Protein AF-A0A4R5C8Z0-F1 (afdb_monomer_lite)

pLDDT: mean 72.29, std 11.11, range [43.16, 85.69]

InterPro domains:
  IPR001584 Integrase, catalytic core [PF13683] (2-57)
  IPR012337 Ribonuclease H-like superfamily [SSF53098] (5-63)

Sequence (71 aa):
MKSLKNALAERVNGIIKTPLNLHSSQLDFEHTYNQIKRSIKVYYEISPHSSCDYLTPNQAHLQSYNLKKRW

Structure (mmCIF, N/CA/C/O backbone):
data_AF-A0A4R5C8Z0-F1
#
_entry.id   AF-A0A4R5C8Z0-F1
#
loop_
_atom_site.group_PDB
_atom_site.id
_atom_site.type_symbol
_atom_site.label_atom_id
_atom_site.label_alt_id
_atom_site.label_comp_id
_atom_site.label_asym_id
_atom_site.label_entity_id
_atom_site.label_seq_id
_atom_site.pdbx_PDB_ins_code
_atom_site.Cartn_x
_atom_site.Cartn_y
_atom_site.Cartn_z
_atom_site.occupancy
_atom_site.B_iso_or_equiv
_atom_site.auth_seq_id
_atom_site.auth_comp_id
_atom_site.auth_asym_id
_atom_site.auth_atom_id
_atom_site.pdbx_PDB_model_num
ATOM 1 N N . MET A 1 1 ? 8.890 -24.489 2.475 1.00 43.16 1 MET A N 1
ATOM 2 C CA . MET A 1 1 ? 7.999 -23.913 3.508 1.00 43.16 1 MET A CA 1
ATOM 3 C C . MET A 1 1 ? 7.823 -22.422 3.214 1.00 43.16 1 MET A C 1
ATOM 5 O O . MET A 1 1 ? 8.744 -21.652 3.452 1.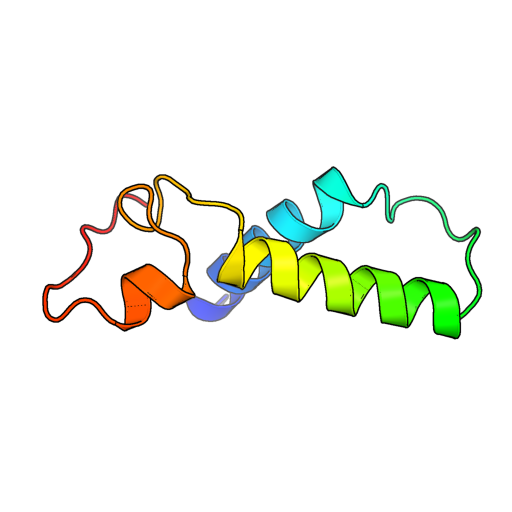00 43.16 1 MET A O 1
ATOM 9 N N . LYS A 1 2 ? 6.717 -22.012 2.574 1.00 43.66 2 LYS A N 1
ATOM 10 C CA . LYS A 1 2 ? 6.463 -20.600 2.220 1.00 43.66 2 LYS A CA 1
ATOM 11 C C . LYS A 1 2 ? 6.063 -19.878 3.514 1.00 43.66 2 LYS A C 1
ATOM 13 O O . LYS A 1 2 ? 5.047 -20.220 4.107 1.00 43.66 2 LYS A O 1
ATOM 18 N N . SER A 1 3 ? 6.906 -18.979 4.022 1.00 46.25 3 SER A N 1
ATOM 19 C CA . SER A 1 3 ? 6.639 -18.303 5.298 1.00 46.25 3 SER A CA 1
ATOM 20 C C . SER A 1 3 ? 5.419 -17.379 5.173 1.00 46.25 3 SER A C 1
ATOM 22 O O . SER A 1 3 ? 5.175 -16.812 4.108 1.00 46.25 3 SER A O 1
ATOM 24 N N . LEU A 1 4 ? 4.670 -17.180 6.263 1.00 53.72 4 LEU A N 1
ATOM 25 C CA . LEU A 1 4 ? 3.548 -16.225 6.324 1.00 53.72 4 LEU A CA 1
ATOM 26 C C . LEU A 1 4 ? 3.949 -14.813 5.851 1.00 53.72 4 LEU A C 1
ATOM 28 O O . LEU A 1 4 ? 3.151 -14.112 5.233 1.00 53.72 4 LEU A O 1
ATOM 32 N N . LYS A 1 5 ? 5.214 -14.428 6.074 1.00 50.75 5 LYS A N 1
ATOM 33 C CA . LYS A 1 5 ? 5.803 -13.178 5.570 1.00 50.75 5 LYS A CA 1
ATOM 34 C C . LYS A 1 5 ? 5.851 -13.136 4.039 1.00 50.75 5 LYS A C 1
ATOM 36 O O . LYS A 1 5 ? 5.565 -12.095 3.460 1.00 50.75 5 LYS A O 1
ATOM 41 N N . ASN A 1 6 ? 6.169 -14.256 3.388 1.00 54.78 6 ASN A N 1
ATOM 42 C CA . ASN A 1 6 ? 6.241 -14.342 1.930 1.00 54.78 6 ASN A CA 1
ATOM 43 C C . ASN A 1 6 ? 4.847 -14.288 1.283 1.00 54.78 6 ASN A C 1
ATOM 45 O O . ASN A 1 6 ? 4.664 -13.615 0.279 1.00 54.78 6 ASN A O 1
ATOM 49 N N . ALA A 1 7 ? 3.846 -14.932 1.891 1.00 63.34 7 ALA A N 1
ATOM 50 C CA . ALA A 1 7 ? 2.461 -14.853 1.415 1.00 63.34 7 ALA A CA 1
ATOM 51 C C . ALA A 1 7 ? 1.885 -13.428 1.543 1.00 63.34 7 ALA A C 1
ATOM 53 O O . ALA A 1 7 ? 1.232 -12.931 0.626 1.00 63.34 7 ALA A O 1
ATOM 54 N N . LEU A 1 8 ? 2.180 -12.741 2.654 1.00 64.81 8 LEU A N 1
ATOM 55 C CA . LEU A 1 8 ? 1.827 -11.332 2.834 1.00 64.81 8 LEU A CA 1
ATOM 56 C C . LEU A 1 8 ? 2.530 -10.444 1.797 1.00 64.81 8 LEU A C 1
ATOM 58 O O . LEU A 1 8 ? 1.878 -9.613 1.171 1.00 64.81 8 LEU A O 1
ATOM 62 N N . ALA A 1 9 ? 3.831 -10.652 1.575 1.00 65.69 9 ALA A N 1
ATOM 63 C CA . ALA A 1 9 ? 4.604 -9.911 0.581 1.00 65.69 9 ALA A CA 1
ATOM 64 C C . ALA A 1 9 ? 4.083 -10.124 -0.850 1.00 65.69 9 ALA A C 1
ATOM 66 O O . ALA A 1 9 ? 3.982 -9.167 -1.612 1.00 65.69 9 ALA A O 1
ATOM 67 N N . GLU A 1 10 ? 3.688 -11.345 -1.218 1.00 66.12 10 GLU A N 1
ATOM 68 C CA . GLU A 1 10 ? 3.093 -11.622 -2.530 1.00 66.12 10 GLU A CA 1
ATOM 69 C C . GLU A 1 10 ? 1.724 -10.958 -2.705 1.00 66.12 10 GLU A C 1
ATOM 71 O O . GLU A 1 10 ? 1.438 -10.422 -3.776 1.00 66.12 10 GLU A O 1
ATOM 76 N N . ARG A 1 11 ? 0.896 -10.917 -1.654 1.00 70.31 11 ARG A N 1
ATOM 77 C CA . ARG A 1 11 ? -0.387 -10.204 -1.690 1.00 70.31 11 ARG A CA 1
ATOM 78 C C . ARG A 1 11 ? -0.194 -8.696 -1.810 1.00 70.31 11 ARG A C 1
ATOM 80 O O . ARG A 1 11 ? -0.868 -8.069 -2.622 1.00 70.31 11 ARG A O 1
ATOM 87 N N . VAL A 1 12 ? 0.736 -8.124 -1.044 1.00 67.50 12 VAL A N 1
ATOM 88 C CA . VAL A 1 12 ? 1.113 -6.707 -1.154 1.00 67.50 12 VAL A CA 1
ATOM 89 C C . VAL A 1 12 ? 1.638 -6.414 -2.560 1.00 67.50 12 VAL A C 1
ATOM 91 O O . VAL A 1 12 ? 1.203 -5.448 -3.177 1.00 67.50 12 VAL A O 1
ATOM 94 N N . ASN A 1 13 ? 2.467 -7.294 -3.128 1.00 68.38 13 ASN A N 1
ATOM 95 C CA . ASN A 1 13 ? 2.907 -7.184 -4.518 1.00 68.38 13 ASN A CA 1
ATOM 96 C C . ASN A 1 13 ? 1.738 -7.226 -5.507 1.00 68.38 13 ASN A C 1
ATOM 98 O O . ASN A 1 13 ? 1.744 -6.451 -6.454 1.00 68.38 13 ASN A O 1
ATOM 102 N N . GLY A 1 14 ? 0.737 -8.085 -5.304 1.00 65.88 14 GLY A N 1
ATOM 103 C CA . GLY A 1 14 ? -0.478 -8.103 -6.123 1.00 65.88 14 GLY A CA 1
ATOM 104 C C . GLY A 1 14 ? -1.244 -6.780 -6.045 1.00 65.88 14 GLY A C 1
ATOM 105 O O . GLY A 1 14 ? -1.514 -6.169 -7.072 1.00 65.88 14 GLY A O 1
ATOM 106 N N . ILE A 1 15 ? -1.499 -6.287 -4.828 1.00 67.50 15 ILE A N 1
ATOM 107 C CA . ILE A 1 15 ? -2.220 -5.027 -4.580 1.00 67.50 15 ILE A CA 1
ATOM 108 C C . ILE A 1 15 ? -1.476 -3.821 -5.160 1.00 67.50 15 ILE A C 1
ATOM 110 O O . ILE A 1 15 ? -2.112 -2.899 -5.656 1.00 67.50 15 ILE A O 1
ATOM 114 N N . ILE A 1 16 ? -0.143 -3.820 -5.116 1.00 67.56 16 ILE A N 1
ATOM 115 C CA . ILE A 1 16 ? 0.676 -2.745 -5.683 1.00 67.56 16 ILE A CA 1
ATOM 116 C C . ILE A 1 16 ? 0.735 -2.855 -7.212 1.00 67.56 16 ILE A C 1
ATOM 118 O O . ILE A 1 16 ? 0.684 -1.835 -7.892 1.00 67.56 16 ILE A O 1
ATOM 122 N N . LYS A 1 17 ? 0.813 -4.067 -7.779 1.00 65.12 17 LYS A N 1
ATOM 123 C CA . LYS A 1 17 ? 0.973 -4.272 -9.229 1.00 65.12 17 LYS A CA 1
ATOM 124 C C . LYS A 1 17 ? -0.302 -4.017 -10.033 1.00 65.12 17 LYS A C 1
ATOM 126 O O . LYS A 1 17 ? -0.198 -3.472 -11.130 1.00 65.12 17 LYS A O 1
ATOM 131 N N . THR A 1 18 ? -1.480 -4.368 -9.513 1.00 63.19 18 THR A N 1
ATOM 132 C CA . THR A 1 18 ? -2.761 -4.198 -10.227 1.00 63.19 18 THR A CA 1
ATOM 133 C C . THR A 1 18 ? -3.074 -2.742 -10.614 1.00 63.19 18 THR A C 1
ATOM 135 O O . THR A 1 18 ? -3.391 -2.514 -11.779 1.00 63.19 18 THR A O 1
ATOM 138 N N . PRO A 1 19 ? -2.943 -1.732 -9.730 1.00 59.84 19 PRO A N 1
ATOM 139 C CA . PRO A 1 19 ? -3.196 -0.338 -10.099 1.00 59.84 19 PRO A CA 1
ATOM 140 C C . PRO A 1 19 ? -2.105 0.287 -10.981 1.00 59.84 19 PRO A C 1
ATOM 142 O O . PRO A 1 19 ? -2.306 1.387 -11.486 1.00 59.84 19 PRO A O 1
ATOM 145 N N . LEU A 1 20 ? -0.959 -0.379 -11.178 1.00 57.12 20 LEU A N 1
ATOM 146 C CA . LEU A 1 20 ? 0.175 0.181 -11.920 1.00 57.12 20 LEU A CA 1
ATOM 147 C C . LEU A 1 20 ? 0.291 -0.271 -13.369 1.00 57.12 20 LEU A C 1
ATOM 149 O O . LEU A 1 20 ? 1.163 0.225 -14.074 1.00 57.12 20 LEU A O 1
ATOM 153 N N . ASN A 1 21 ? -0.534 -1.223 -13.811 1.00 58.00 21 ASN A N 1
ATOM 154 C CA . ASN A 1 21 ? -0.427 -1.806 -15.149 1.00 58.00 21 ASN A CA 1
ATOM 155 C C . ASN A 1 21 ? 1.031 -2.184 -15.526 1.00 58.00 21 ASN A C 1
ATOM 157 O O . ASN A 1 21 ? 1.444 -2.079 -16.684 1.00 58.00 21 ASN A O 1
ATOM 161 N N . LEU A 1 22 ? 1.816 -2.652 -14.537 1.00 60.19 22 LEU A N 1
ATOM 162 C CA . LEU A 1 22 ? 3.231 -3.065 -14.668 1.00 60.19 22 LEU A CA 1
ATOM 163 C C . LEU A 1 22 ? 3.426 -4.296 -15.572 1.00 60.19 22 LEU A C 1
ATOM 165 O O . LEU A 1 22 ? 4.514 -4.860 -15.646 1.00 60.19 22 LEU A O 1
ATOM 169 N N . HIS A 1 23 ? 2.370 -4.732 -16.252 1.00 58.69 23 HIS A N 1
ATOM 170 C CA . HIS A 1 23 ? 2.432 -5.708 -17.328 1.00 58.69 23 HIS A CA 1
ATOM 171 C C . HIS A 1 23 ? 3.053 -5.126 -18.607 1.00 58.69 23 HIS A C 1
ATOM 173 O O . HIS A 1 23 ? 3.407 -5.894 -19.496 1.00 58.69 23 HIS A O 1
ATOM 179 N N . SER A 1 24 ? 3.205 -3.797 -18.704 1.00 57.62 24 SER A N 1
ATOM 180 C CA . SER A 1 24 ? 3.837 -3.138 -19.851 1.00 57.62 24 SER A CA 1
ATOM 181 C C . SER A 1 24 ? 5.249 -2.641 -19.521 1.00 57.62 24 SER A C 1
ATOM 183 O O . SER A 1 24 ? 5.467 -1.849 -18.608 1.00 57.62 24 SER A O 1
ATOM 185 N N . SER A 1 25 ? 6.231 -3.110 -20.289 1.00 59.41 25 SER A N 1
ATOM 186 C CA . SER A 1 25 ? 7.651 -2.749 -20.191 1.00 59.41 25 SER A CA 1
ATOM 187 C C . SER A 1 25 ? 7.987 -1.480 -20.991 1.00 59.41 25 SER A C 1
ATOM 189 O O . SER A 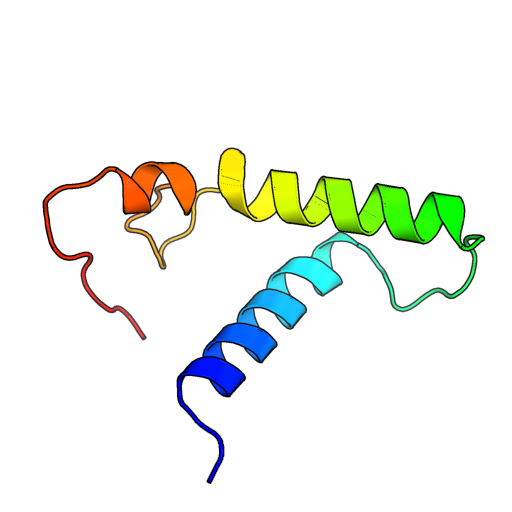1 25 ? 8.993 -1.442 -21.695 1.00 59.41 25 SER A O 1
ATOM 191 N N . GLN A 1 26 ? 7.107 -0.476 -20.975 1.00 64.06 26 GLN A N 1
ATOM 192 C CA . GLN A 1 26 ? 7.220 0.702 -21.851 1.00 64.06 26 GLN A CA 1
ATOM 193 C C . GLN A 1 26 ? 7.949 1.893 -21.214 1.00 64.06 26 GLN A C 1
ATOM 195 O O . GLN A 1 26 ? 8.164 2.899 -21.884 1.00 64.06 26 GLN A O 1
ATOM 200 N N . LEU A 1 27 ? 8.320 1.797 -19.937 1.00 69.00 27 LEU A N 1
ATOM 201 C CA . LEU A 1 27 ? 9.000 2.863 -19.206 1.00 69.00 27 LEU A CA 1
ATOM 202 C C . LEU A 1 27 ? 10.492 2.559 -19.060 1.00 69.00 27 LEU A C 1
ATOM 204 O O . LEU A 1 27 ? 10.887 1.409 -18.865 1.00 69.00 27 LEU A O 1
ATOM 208 N N . ASP A 1 28 ? 11.313 3.607 -19.109 1.00 81.88 28 ASP A N 1
ATOM 209 C CA . ASP A 1 28 ? 12.716 3.519 -18.713 1.00 81.88 28 ASP A CA 1
ATOM 210 C C . ASP A 1 28 ? 12.859 3.228 -17.204 1.00 81.88 28 ASP A C 1
ATOM 212 O O . ASP A 1 28 ? 11.887 3.188 -16.433 1.00 81.88 28 ASP A O 1
ATOM 216 N N . PHE A 1 29 ? 14.098 2.984 -16.776 1.00 83.12 29 PHE A N 1
ATOM 217 C CA . PHE A 1 29 ? 14.403 2.642 -15.390 1.00 83.12 29 PHE A CA 1
ATOM 218 C C . PHE A 1 29 ? 13.938 3.718 -14.398 1.00 83.12 29 PHE A C 1
ATOM 220 O O . PHE A 1 29 ? 13.361 3.388 -13.361 1.00 83.12 29 PHE A O 1
ATOM 227 N N . GLU A 1 30 ? 14.167 4.994 -14.705 1.00 85.69 30 GLU A N 1
ATOM 228 C CA . GLU A 1 30 ? 13.876 6.100 -13.794 1.00 85.69 30 GLU A CA 1
ATOM 229 C C . GLU A 1 30 ? 12.368 6.290 -13.614 1.00 85.69 30 GLU A C 1
ATOM 231 O O . GLU A 1 30 ? 11.874 6.406 -12.487 1.00 85.69 30 GLU A O 1
ATOM 236 N N . HIS A 1 31 ? 11.613 6.237 -14.710 1.00 80.62 31 HIS A N 1
ATOM 237 C CA . HIS A 1 31 ? 10.158 6.279 -14.680 1.00 80.62 31 HIS A CA 1
ATOM 238 C C . HIS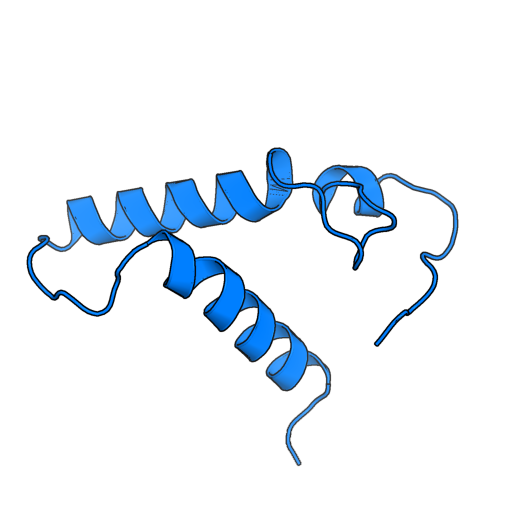 A 1 31 ? 9.586 5.105 -13.893 1.00 80.62 31 HIS A C 1
ATOM 240 O O . HIS A 1 31 ? 8.739 5.310 -13.021 1.00 80.62 31 HIS A O 1
ATOM 246 N N . THR A 1 32 ? 10.0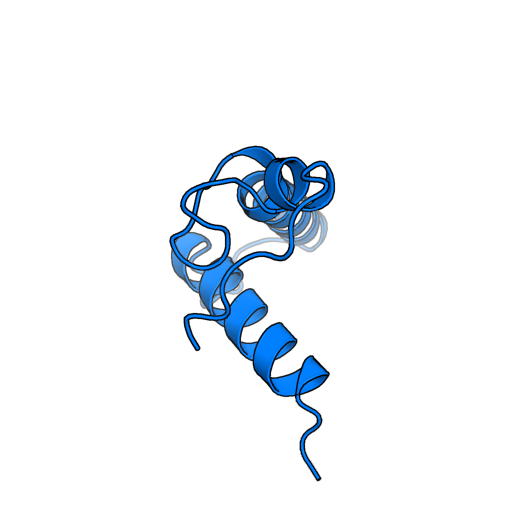89 3.894 -14.138 1.00 80.44 32 THR A N 1
ATOM 247 C CA . THR A 1 32 ? 9.665 2.690 -13.410 1.00 80.44 32 THR A CA 1
ATOM 248 C C . THR A 1 32 ? 9.945 2.825 -11.912 1.00 80.44 32 THR A C 1
ATOM 250 O O . THR A 1 32 ? 9.070 2.561 -11.085 1.00 80.44 32 THR A O 1
ATOM 253 N N . TYR A 1 33 ? 11.135 3.303 -11.545 1.00 83.75 33 TYR A N 1
ATOM 254 C CA . TYR A 1 33 ? 11.524 3.531 -10.156 1.00 83.75 33 TYR A CA 1
ATOM 255 C C . TYR A 1 33 ? 10.609 4.545 -9.457 1.00 83.75 33 TYR A C 1
ATOM 257 O O . TYR A 1 33 ? 10.084 4.276 -8.370 1.00 83.75 33 TYR A O 1
ATOM 265 N N . ASN A 1 34 ? 10.361 5.692 -10.092 1.00 83.69 34 ASN A N 1
ATOM 266 C CA . ASN A 1 34 ? 9.492 6.732 -9.546 1.00 83.69 34 ASN A CA 1
ATOM 267 C C . ASN A 1 34 ? 8.046 6.245 -9.390 1.00 83.69 34 ASN A C 1
ATOM 269 O O . ASN A 1 34 ? 7.395 6.551 -8.386 1.00 83.69 34 ASN A O 1
ATOM 273 N N . GLN A 1 35 ? 7.556 5.443 -10.338 1.00 78.38 35 GLN A N 1
ATOM 274 C CA . GLN A 1 35 ? 6.233 4.833 -10.254 1.00 78.38 35 GLN A CA 1
ATOM 275 C C . GLN A 1 35 ? 6.137 3.870 -9.068 1.00 78.38 35 GLN A C 1
ATOM 277 O O . GLN A 1 35 ? 5.234 4.015 -8.249 1.00 78.38 35 GLN A O 1
ATOM 282 N N . ILE A 1 36 ? 7.101 2.954 -8.909 1.00 80.00 36 ILE A N 1
ATOM 283 C CA . ILE A 1 36 ? 7.162 2.032 -7.762 1.00 80.00 36 ILE A CA 1
ATOM 284 C C . ILE A 1 36 ? 7.168 2.814 -6.444 1.00 80.00 36 ILE A C 1
ATOM 286 O O . ILE A 1 36 ? 6.380 2.519 -5.542 1.00 80.00 36 ILE A O 1
ATOM 290 N N . LYS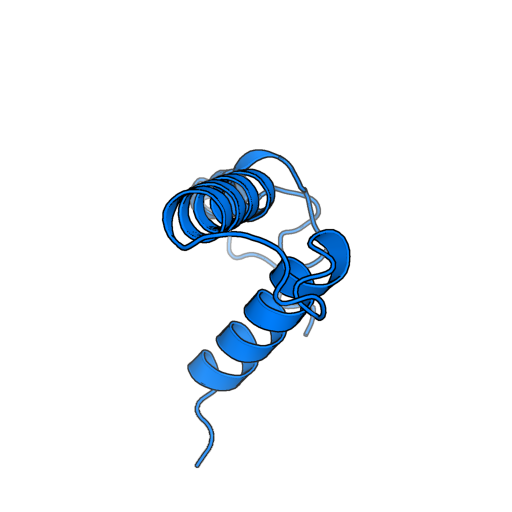 A 1 37 ? 8.011 3.849 -6.337 1.00 83.50 37 LYS A N 1
ATOM 291 C CA . LYS A 1 37 ? 8.102 4.693 -5.139 1.00 83.50 37 LYS A CA 1
ATOM 292 C C . LYS A 1 37 ? 6.767 5.364 -4.814 1.00 83.50 37 LYS A C 1
ATOM 294 O O . LYS A 1 37 ? 6.340 5.361 -3.657 1.00 83.50 37 LYS A O 1
ATOM 299 N N . ARG A 1 38 ? 6.081 5.909 -5.823 1.00 82.19 38 ARG A N 1
ATOM 300 C CA . ARG A 1 38 ? 4.754 6.517 -5.659 1.00 82.19 38 ARG A CA 1
ATOM 301 C C . ARG A 1 38 ? 3.728 5.498 -5.174 1.00 82.19 38 ARG A C 1
ATOM 303 O O . ARG A 1 38 ? 2.921 5.820 -4.311 1.00 82.19 38 ARG A O 1
ATOM 310 N N . SER A 1 39 ? 3.776 4.276 -5.678 1.00 77.31 39 SER A N 1
ATOM 311 C CA . SER A 1 39 ? 2.809 3.233 -5.330 1.00 77.31 39 SER A CA 1
ATOM 312 C C . SER A 1 39 ? 2.976 2.705 -3.927 1.00 77.31 39 SER A C 1
ATOM 314 O O . SER A 1 39 ? 1.985 2.515 -3.225 1.00 77.31 39 SER A O 1
ATOM 316 N N . ILE A 1 40 ? 4.226 2.528 -3.496 1.00 81.81 40 ILE A N 1
ATOM 317 C CA . ILE A 1 40 ? 4.535 2.238 -2.098 1.00 81.81 40 ILE A CA 1
ATOM 318 C C . ILE A 1 40 ? 3.922 3.339 -1.229 1.00 81.81 40 ILE A C 1
ATOM 320 O O . ILE A 1 40 ? 3.162 3.041 -0.311 1.00 81.81 40 ILE A O 1
ATOM 324 N N . LYS A 1 41 ? 4.148 4.613 -1.572 1.00 83.31 41 LYS A N 1
ATOM 325 C CA . LYS A 1 41 ? 3.573 5.738 -0.826 1.00 83.31 41 LYS A CA 1
ATOM 326 C C . LYS A 1 41 ? 2.039 5.689 -0.776 1.00 83.31 41 LYS A C 1
ATOM 328 O O . LYS A 1 41 ? 1.464 5.789 0.301 1.00 83.31 41 LYS A O 1
ATOM 333 N N . VAL A 1 42 ? 1.373 5.476 -1.913 1.00 82.19 42 VAL A N 1
ATOM 334 C CA . VAL A 1 42 ? -0.098 5.365 -1.987 1.00 82.19 42 VAL A CA 1
ATOM 335 C C . VAL A 1 42 ? -0.618 4.237 -1.093 1.00 82.19 42 VAL A C 1
ATOM 337 O O . VAL A 1 42 ? -1.575 4.440 -0.348 1.00 82.19 42 VAL A O 1
ATOM 340 N N . TYR A 1 43 ? 0.023 3.068 -1.127 1.00 80.38 43 TYR A N 1
ATOM 341 C CA . TYR A 1 43 ? -0.378 1.922 -0.313 1.00 80.38 43 TYR A CA 1
ATOM 342 C C . TYR A 1 43 ? -0.236 2.192 1.191 1.00 80.38 43 TYR A C 1
ATOM 344 O O . TYR A 1 43 ? -1.120 1.824 1.964 1.00 80.38 43 TYR A O 1
ATOM 352 N N . TYR A 1 44 ? 0.863 2.832 1.602 1.00 79.81 44 TYR A N 1
ATOM 353 C CA . TYR A 1 44 ? 1.182 3.087 3.010 1.00 79.81 44 TYR A CA 1
ATOM 354 C C . TYR A 1 44 ? 0.439 4.281 3.620 1.00 79.81 44 TYR A C 1
ATOM 356 O O . TYR A 1 44 ? 0.137 4.258 4.814 1.00 79.81 44 TYR A O 1
ATOM 364 N N . GLU A 1 45 ? 0.149 5.315 2.829 1.00 80.94 45 GLU A N 1
ATOM 365 C CA . GLU A 1 45 ? -0.314 6.607 3.351 1.00 80.94 45 GLU A CA 1
ATOM 366 C C . GLU A 1 45 ? -1.716 7.005 2.900 1.00 80.94 45 GLU A C 1
ATOM 368 O O . GLU A 1 45 ? -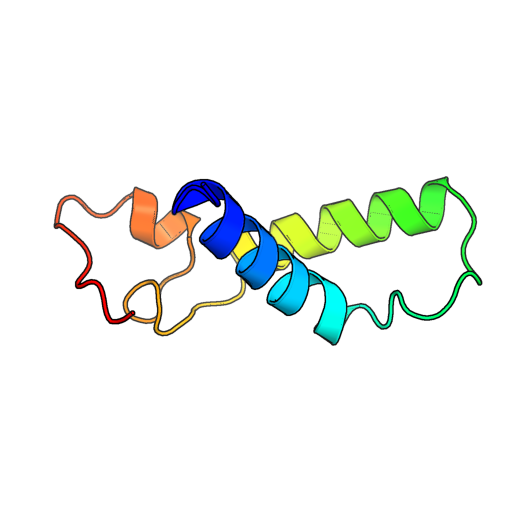2.347 7.806 3.583 1.00 80.94 45 GLU A O 1
ATOM 373 N N . ILE A 1 46 ? -2.200 6.489 1.768 1.00 78.19 46 ILE A N 1
ATOM 374 C CA . ILE A 1 46 ? -3.403 7.030 1.120 1.00 78.19 46 ILE A CA 1
ATOM 375 C C . ILE A 1 46 ? -4.542 6.021 1.112 1.00 78.19 46 ILE A C 1
ATOM 377 O O . ILE A 1 46 ? -5.674 6.407 1.371 1.00 78.19 46 ILE A O 1
ATOM 381 N N . SER A 1 47 ? -4.271 4.748 0.812 1.00 77.62 47 SER A N 1
ATOM 382 C CA . SER A 1 47 ? -5.321 3.740 0.657 1.00 77.62 47 SER A CA 1
ATOM 383 C C . SER A 1 47 ? -5.643 3.075 1.995 1.00 77.62 47 SER A C 1
ATOM 385 O O . SER A 1 47 ? -4.822 2.299 2.489 1.00 77.62 47 SER A O 1
ATOM 387 N N . PRO A 1 48 ? -6.834 3.295 2.571 1.00 80.38 48 PRO A N 1
ATOM 388 C CA . PRO A 1 48 ? -7.298 2.505 3.692 1.00 80.38 48 PRO A CA 1
ATOM 389 C C . PRO A 1 48 ? -7.795 1.157 3.170 1.00 80.38 48 PRO A C 1
ATOM 391 O O . PRO A 1 48 ? -8.384 1.072 2.089 1.00 80.38 48 PRO A O 1
ATOM 394 N N . HIS A 1 49 ? -7.563 0.079 3.910 1.00 79.38 49 HIS A N 1
ATOM 395 C CA . HIS A 1 49 ? -8.002 -1.254 3.490 1.00 79.38 49 HIS A CA 1
ATOM 396 C C . HIS A 1 49 ? -8.531 -2.060 4.672 1.00 79.38 49 HIS A C 1
ATOM 398 O O . HIS A 1 49 ? -8.136 -1.875 5.819 1.00 79.38 49 HIS A O 1
ATOM 404 N N . SER A 1 50 ? -9.468 -2.969 4.392 1.00 78.19 50 SER A N 1
ATOM 405 C CA . SER A 1 50 ? -10.185 -3.760 5.411 1.00 78.19 50 SER A CA 1
ATOM 406 C C . SER A 1 50 ? -9.253 -4.618 6.276 1.00 78.19 50 SER A C 1
ATOM 408 O O . SER A 1 50 ? -9.534 -4.895 7.439 1.00 78.19 50 SER A O 1
ATOM 410 N N . SER A 1 51 ? -8.107 -4.983 5.709 1.00 73.31 51 SER A N 1
ATOM 411 C CA . SER A 1 51 ? -6.916 -5.533 6.353 1.00 73.31 51 SER A CA 1
ATOM 412 C C . SER A 1 51 ? -6.435 -4.781 7.593 1.00 73.31 51 SER A C 1
ATOM 414 O O . SER A 1 51 ? -5.956 -5.402 8.537 1.00 73.31 51 SER A O 1
ATOM 416 N N . CYS A 1 52 ? -6.574 -3.462 7.578 1.00 77.50 52 CYS A N 1
ATOM 417 C CA . CYS A 1 52 ? -6.124 -2.540 8.606 1.00 77.50 52 CYS A CA 1
ATOM 418 C C . CYS A 1 52 ? -7.318 -1.846 9.277 1.00 77.50 52 CYS A C 1
ATOM 420 O O . CYS A 1 52 ? -7.208 -0.685 9.635 1.00 77.50 52 CYS A O 1
ATOM 422 N N . ASP A 1 53 ? -8.476 -2.509 9.401 1.00 82.19 53 ASP A N 1
ATOM 423 C CA . ASP A 1 53 ? -9.692 -1.889 9.961 1.00 82.19 53 ASP A CA 1
ATOM 424 C C . ASP A 1 53 ? -10.140 -0.628 9.187 1.00 82.19 53 ASP A C 1
ATOM 426 O O . ASP A 1 53 ? -10.703 0.299 9.757 1.00 82.19 53 ASP A O 1
ATOM 430 N N . TYR A 1 54 ? -9.903 -0.597 7.867 1.00 82.62 54 TYR A N 1
ATOM 431 C CA . TYR A 1 54 ? -10.103 0.589 7.019 1.00 82.62 54 TYR A CA 1
ATOM 432 C C . TYR A 1 54 ? -9.235 1.791 7.421 1.00 82.62 54 TYR A C 1
ATOM 434 O O . TYR A 1 54 ? -9.585 2.935 7.147 1.00 82.62 54 TYR A O 1
ATOM 442 N N . LEU A 1 55 ? -8.071 1.522 8.009 1.00 82.88 55 LEU A N 1
ATOM 443 C CA . LEU A 1 55 ? -6.967 2.461 8.163 1.00 82.88 55 LEU A CA 1
ATOM 444 C C . LEU A 1 55 ? -5.912 2.215 7.083 1.00 82.88 55 LEU A C 1
ATOM 446 O O . LEU A 1 55 ? -5.855 1.146 6.465 1.00 82.88 55 LEU A O 1
ATOM 450 N N . THR A 1 56 ? -5.043 3.196 6.867 1.00 84.00 56 THR A N 1
ATOM 451 C CA . THR A 1 56 ? -3.805 2.983 6.108 1.00 84.00 56 THR A CA 1
ATOM 452 C C . THR A 1 56 ? -2.795 2.201 6.958 1.00 84.00 56 THR A C 1
ATOM 454 O O . THR A 1 56 ? -2.891 2.217 8.188 1.00 84.00 56 THR A O 1
ATOM 457 N N . PRO A 1 57 ? -1.791 1.528 6.364 1.00 82.44 57 PRO A N 1
ATOM 458 C CA . PRO A 1 57 ? -0.757 0.826 7.120 1.00 82.44 57 PRO A CA 1
ATOM 459 C C . PRO A 1 57 ? -0.059 1.718 8.151 1.00 82.44 57 PRO A C 1
ATOM 461 O O . PRO A 1 57 ? 0.178 1.276 9.272 1.00 82.44 57 PRO A O 1
ATOM 464 N N . ASN A 1 58 ? 0.222 2.979 7.802 1.00 84.81 58 ASN A N 1
ATOM 465 C CA . ASN A 1 58 ? 0.834 3.927 8.733 1.00 84.81 58 ASN A CA 1
ATOM 466 C C . ASN A 1 58 ? -0.104 4.266 9.895 1.00 84.81 58 ASN A C 1
ATOM 468 O O . ASN A 1 58 ? 0.318 4.254 11.046 1.00 84.81 58 ASN A O 1
ATOM 472 N N . GLN A 1 59 ? -1.385 4.515 9.617 1.00 82.75 59 GLN A N 1
ATOM 473 C CA . GLN A 1 59 ? -2.378 4.781 10.662 1.00 82.75 59 GLN A CA 1
ATOM 474 C C . GLN A 1 59 ? -2.587 3.573 11.579 1.00 82.75 59 GLN A C 1
ATOM 476 O O . GLN A 1 59 ? -2.691 3.739 12.790 1.00 82.75 59 GLN A O 1
ATOM 481 N N . ALA A 1 60 ? -2.617 2.370 11.011 1.00 84.00 60 ALA A N 1
ATOM 482 C CA . ALA A 1 60 ? -2.703 1.109 11.734 1.00 84.00 60 ALA A CA 1
ATOM 483 C C . ALA A 1 60 ? -1.496 0.873 12.648 1.00 84.00 60 ALA A C 1
ATOM 485 O O . ALA A 1 60 ? -1.665 0.425 13.777 1.00 84.00 60 ALA A O 1
ATOM 486 N N . HIS A 1 61 ? -0.285 1.187 12.181 1.00 82.94 61 HIS A N 1
ATOM 487 C CA . HIS A 1 61 ? 0.937 1.037 12.973 1.00 82.94 61 HIS A CA 1
ATOM 488 C C . HIS A 1 61 ? 0.963 1.950 14.208 1.00 82.94 61 HIS A C 1
ATOM 490 O O . HIS A 1 61 ? 1.580 1.609 15.211 1.00 82.94 61 HIS A O 1
ATOM 496 N N . LEU A 1 62 ? 0.277 3.094 14.139 1.00 83.62 62 LEU A N 1
ATOM 497 C CA . LEU A 1 62 ? 0.144 4.039 15.247 1.00 83.62 62 LEU A CA 1
ATOM 498 C C . LEU A 1 62 ? -0.950 3.645 16.256 1.00 83.62 62 LEU A C 1
ATOM 500 O O . LEU A 1 62 ? -1.072 4.296 17.291 1.00 83.62 62 LEU A O 1
ATOM 504 N N . GLN A 1 63 ? -1.757 2.615 15.978 1.00 82.50 63 GLN A N 1
ATOM 505 C CA . GLN A 1 63 ? -2.776 2.148 16.918 1.00 82.50 63 GLN A CA 1
ATOM 506 C C . GLN A 1 63 ? -2.147 1.294 18.022 1.00 82.50 63 GLN A C 1
ATOM 508 O O . GLN A 1 63 ? -1.388 0.365 17.759 1.00 82.50 63 GLN A O 1
ATOM 513 N N . SER A 1 64 ? -2.535 1.559 19.269 1.00 73.38 64 SER A N 1
ATOM 514 C CA . SER A 1 64 ? -2.073 0.789 20.433 1.00 73.38 64 SER A CA 1
ATOM 515 C C . SER A 1 64 ? -2.819 -0.535 20.632 1.00 73.38 64 SER A C 1
ATOM 517 O O . SER A 1 64 ? -2.451 -1.318 21.507 1.00 73.38 64 SER A O 1
ATOM 519 N N . TYR A 1 65 ? -3.886 -0.789 19.866 1.00 76.75 65 TYR A N 1
ATOM 520 C CA . TYR A 1 65 ? -4.654 -2.030 19.941 1.00 76.75 65 TYR A CA 1
ATOM 521 C C . TYR A 1 65 ? -4.253 -3.008 18.834 1.00 76.75 65 TYR A C 1
ATOM 523 O O . TYR A 1 65 ? -3.847 -2.624 17.739 1.00 76.75 65 TYR A O 1
ATOM 531 N N . ASN A 1 66 ? -4.401 -4.304 19.115 1.00 76.50 66 ASN A N 1
ATOM 532 C CA . ASN A 1 66 ? -4.165 -5.340 18.118 1.00 76.50 66 ASN A CA 1
ATOM 533 C C . ASN A 1 66 ? -5.270 -5.306 17.059 1.00 76.50 66 ASN A C 1
ATOM 535 O O . ASN A 1 66 ? -6.438 -5.547 17.370 1.00 76.50 66 ASN A O 1
ATOM 539 N N . LEU A 1 67 ? -4.891 -5.057 15.805 1.00 75.94 67 LEU A N 1
ATOM 540 C CA . LEU A 1 67 ? -5.811 -5.165 14.679 1.00 75.94 67 LEU A CA 1
ATOM 541 C C . LEU A 1 67 ? -6.363 -6.586 14.572 1.00 75.94 67 LEU A C 1
ATOM 543 O O . LEU A 1 67 ? -5.636 -7.579 14.700 1.00 75.94 67 LEU A O 1
ATOM 547 N N . LYS A 1 68 ? -7.660 -6.690 14.276 1.00 73.69 68 LYS A N 1
ATOM 548 C CA . LYS A 1 68 ? -8.292 -7.990 14.071 1.00 73.69 68 LYS A CA 1
ATOM 549 C C . LYS A 1 68 ? -7.795 -8.581 12.753 1.00 73.69 68 LYS A C 1
ATOM 551 O O . LYS A 1 68 ? -8.096 -8.060 11.678 1.00 73.69 68 LYS A O 1
ATOM 556 N N . LYS A 1 69 ? -7.079 -9.709 12.819 1.00 68.44 69 LYS A N 1
ATOM 557 C CA . LYS A 1 69 ? -6.757 -10.492 11.619 1.00 68.44 69 LYS A CA 1
ATOM 558 C C . LYS A 1 69 ? -8.053 -10.982 10.984 1.00 68.44 69 LYS A C 1
ATOM 560 O O . LYS A 1 69 ? -8.797 -11.750 11.588 1.00 68.44 69 LYS A O 1
ATOM 565 N N . ARG A 1 70 ? -8.328 -10.506 9.772 1.00 68.56 70 ARG A N 1
ATOM 566 C CA . ARG A 1 70 ? -9.482 -10.927 8.960 1.00 68.56 70 ARG A CA 1
ATOM 567 C C . ARG A 1 70 ? -9.128 -12.021 7.953 1.00 68.56 70 ARG A C 1
ATOM 569 O O . ARG A 1 70 ? -10.020 -12.532 7.286 1.00 68.56 70 ARG A O 1
ATOM 576 N N . TRP A 1 71 ? -7.845 -12.333 7.825 1.00 59.47 71 TRP A N 1
ATOM 577 C CA . TRP A 1 71 ? -7.265 -13.265 6.867 1.00 59.47 71 TRP A CA 1
ATOM 578 C C . TRP A 1 71 ? -5.907 -13.742 7.384 1.00 59.47 71 TRP A C 1
ATOM 580 O O . TRP A 1 71 ? -5.270 -12.998 8.172 1.00 59.47 71 TRP A O 1
#

Organism: NCBI:txid2541731

Secondary structure (DSSP, 8-state):
---HHHHHHHHHHHHHHGGGTTT---S-HHHHHHHHHHHHHIIIII--BGGGTTB-HHHHHT-SSPP----

Foldseek 3Di:
DQDPVNVVVVVLVVVLCVVQVVVDPPDDPVVVVVSSVVSVCCQQPPFQDVQQVRDRVVVSVPDPDDDDHPD

Radius of gyration: 14.21 Å; chains: 1; bounding box: 25×31×42 Å